Protein AF-A0A8S7CTD7-F1 (afdb_monomer)

Structure (mmCIF, N/CA/C/O backbone):
data_AF-A0A8S7CTD7-F1
#
_entry.id   AF-A0A8S7CTD7-F1
#
loop_
_atom_site.group_PDB
_atom_site.id
_atom_site.type_symbol
_atom_site.label_atom_id
_atom_site.label_alt_id
_atom_site.label_comp_id
_atom_site.label_asym_id
_atom_site.label_entity_id
_atom_site.label_seq_id
_atom_site.pdbx_PDB_ins_code
_atom_site.Cartn_x
_atom_site.Cartn_y
_atom_site.Cartn_z
_atom_site.occupancy
_atom_site.B_iso_or_equiv
_atom_site.auth_seq_id
_atom_site.auth_comp_id
_atom_site.auth_asym_id
_atom_site.auth_atom_id
_atom_site.pdbx_PDB_model_num
ATOM 1 N N . MET A 1 1 ? -0.578 -3.926 31.157 1.00 35.81 1 MET A N 1
ATOM 2 C CA . MET A 1 1 ? 0.373 -3.553 30.082 1.00 35.81 1 MET A CA 1
ATOM 3 C C . MET A 1 1 ? -0.414 -3.051 28.880 1.00 35.81 1 MET A C 1
ATOM 5 O O . MET A 1 1 ? -1.027 -3.858 28.193 1.00 35.81 1 MET A O 1
ATOM 9 N N . ASN A 1 2 ? -0.436 -1.736 28.641 1.00 35.22 2 ASN A N 1
ATOM 10 C CA . ASN A 1 2 ? -0.995 -1.162 27.414 1.00 35.22 2 ASN A CA 1
ATOM 11 C C . ASN A 1 2 ? -0.078 -1.543 26.247 1.00 35.22 2 ASN A C 1
ATOM 13 O O . ASN A 1 2 ? 0.912 -0.865 25.983 1.00 35.22 2 ASN A O 1
ATOM 17 N N . LYS A 1 3 ? -0.374 -2.650 25.557 1.00 44.12 3 LYS A N 1
ATOM 18 C CA . LYS A 1 3 ? 0.158 -2.857 24.209 1.00 44.12 3 LYS A CA 1
ATOM 19 C C . LYS A 1 3 ? -0.467 -1.758 23.354 1.00 44.12 3 LYS A C 1
ATOM 21 O O . LYS A 1 3 ? -1.610 -1.898 22.932 1.00 44.12 3 LYS A O 1
ATOM 26 N N . ASN A 1 4 ? 0.235 -0.642 23.152 1.00 53.44 4 ASN A N 1
ATOM 27 C CA . ASN A 1 4 ? -0.119 0.290 22.087 1.00 53.44 4 ASN A CA 1
ATOM 28 C C . ASN A 1 4 ? -0.221 -0.550 20.808 1.00 53.44 4 ASN A C 1
ATOM 30 O O . ASN A 1 4 ? 0.779 -1.104 20.360 1.00 53.44 4 ASN A O 1
ATOM 34 N N . LEU A 1 5 ? -1.447 -0.738 20.307 1.00 57.84 5 LEU A N 1
ATOM 35 C CA . LEU A 1 5 ? -1.774 -1.541 19.126 1.00 57.84 5 LEU A CA 1
ATOM 36 C C . LEU A 1 5 ? -1.221 -0.819 17.890 1.00 57.84 5 LEU A C 1
ATOM 38 O O . LEU A 1 5 ? -1.945 -0.117 17.182 1.00 57.84 5 LEU A O 1
ATOM 42 N N . LEU A 1 6 ? 0.094 -0.891 17.715 1.00 83.56 6 LEU A N 1
ATOM 43 C CA . LEU A 1 6 ? 0.823 -0.135 16.718 1.00 83.56 6 LEU A CA 1
ATOM 44 C C . LEU A 1 6 ? 0.784 -0.909 15.396 1.00 83.56 6 LEU A C 1
ATOM 46 O O . LEU A 1 6 ? 1.158 -2.081 15.337 1.00 83.56 6 LEU A O 1
ATOM 50 N N . THR A 1 7 ? 0.293 -0.260 14.342 1.00 89.75 7 THR A N 1
ATOM 51 C CA . THR A 1 7 ? 0.297 -0.799 12.978 1.00 89.75 7 THR A CA 1
ATOM 52 C C . THR A 1 7 ? 1.566 -0.339 12.282 1.00 89.75 7 THR A C 1
ATOM 54 O O . THR A 1 7 ? 1.824 0.859 12.189 1.00 89.75 7 THR A O 1
ATOM 57 N N . ARG A 1 8 ? 2.353 -1.279 11.772 1.00 92.06 8 ARG A N 1
ATOM 58 C CA . ARG A 1 8 ? 3.491 -0.981 10.906 1.00 92.06 8 ARG A CA 1
ATOM 59 C C . ARG A 1 8 ? 2.996 -0.780 9.482 1.00 92.06 8 ARG A C 1
ATOM 61 O O . ARG A 1 8 ? 2.250 -1.617 8.978 1.00 92.06 8 ARG A O 1
ATOM 68 N N . VAL A 1 9 ? 3.403 0.308 8.841 1.00 92.88 9 VAL A N 1
ATOM 69 C CA . VAL A 1 9 ? 3.083 0.624 7.447 1.00 92.88 9 VAL A CA 1
ATOM 70 C C . VAL A 1 9 ? 4.388 0.843 6.697 1.00 92.88 9 VAL A C 1
ATOM 72 O O . VAL A 1 9 ? 5.095 1.822 6.922 1.00 92.88 9 VAL A O 1
ATOM 75 N N . ILE A 1 10 ? 4.689 -0.076 5.792 1.00 92.88 10 ILE A N 1
ATOM 76 C CA . ILE A 1 10 ? 5.850 -0.021 4.911 1.00 92.88 10 ILE A CA 1
ATOM 77 C C . ILE A 1 10 ? 5.371 0.522 3.573 1.00 92.88 10 ILE A C 1
ATOM 79 O O . ILE A 1 10 ? 4.484 -0.065 2.956 1.00 92.88 10 ILE A O 1
ATOM 83 N N . ILE A 1 11 ? 5.942 1.633 3.123 1.00 93.00 11 ILE A N 1
ATOM 84 C CA . ILE A 1 11 ? 5.606 2.261 1.848 1.00 93.00 11 ILE A CA 1
ATOM 85 C C . ILE A 1 11 ? 6.760 2.027 0.879 1.00 93.00 11 ILE A C 1
ATOM 87 O O . ILE A 1 11 ? 7.874 2.474 1.133 1.00 93.00 11 ILE A O 1
ATOM 91 N N . ILE A 1 12 ? 6.488 1.361 -0.240 1.00 91.31 12 ILE A N 1
ATOM 92 C CA . ILE A 1 12 ? 7.433 1.167 -1.342 1.00 91.31 12 ILE A CA 1
ATOM 93 C C . ILE A 1 12 ? 6.957 2.007 -2.524 1.00 91.31 12 ILE A C 1
ATOM 95 O O . ILE A 1 12 ? 5.806 1.878 -2.932 1.00 91.31 12 ILE A O 1
ATOM 99 N N . SER A 1 13 ? 7.805 2.870 -3.079 1.00 90.88 13 SER A N 1
ATOM 100 C CA . SER A 1 13 ? 7.422 3.757 -4.187 1.00 90.88 13 SER A CA 1
ATOM 101 C C . SER A 1 13 ? 8.598 4.044 -5.110 1.00 90.88 13 SER A C 1
ATOM 103 O O . SER A 1 13 ? 9.717 4.223 -4.640 1.00 90.88 13 SER A O 1
ATOM 105 N N . ASP A 1 14 ? 8.330 4.154 -6.409 1.00 88.88 14 ASP A N 1
ATOM 106 C CA . ASP A 1 14 ? 9.267 4.690 -7.409 1.00 88.88 14 ASP A CA 1
ATOM 107 C C . ASP A 1 14 ? 9.134 6.212 -7.597 1.00 88.88 14 ASP A C 1
ATOM 109 O O . ASP A 1 14 ? 9.862 6.836 -8.364 1.00 88.88 14 ASP A O 1
ATOM 113 N N . ASP A 1 15 ? 8.212 6.823 -6.855 1.00 89.75 15 ASP A N 1
ATOM 114 C CA . ASP A 1 15 ? 7.910 8.247 -6.845 1.00 89.75 15 ASP A CA 1
ATOM 115 C C . ASP A 1 15 ? 8.245 8.824 -5.462 1.00 89.75 15 ASP A C 1
ATOM 117 O O . ASP A 1 15 ? 7.581 8.514 -4.462 1.00 89.75 15 ASP A O 1
ATOM 121 N N . LEU A 1 16 ? 9.301 9.642 -5.407 1.00 90.00 16 LEU A N 1
ATOM 122 C CA . LEU A 1 16 ? 9.823 10.224 -4.170 1.00 90.00 16 LEU A CA 1
ATOM 123 C C . LEU A 1 16 ? 8.839 11.222 -3.544 1.00 90.00 16 LEU A C 1
ATOM 125 O O . LEU A 1 16 ? 8.675 11.235 -2.324 1.00 90.00 16 LEU A O 1
ATOM 129 N N . TYR A 1 17 ? 8.147 12.020 -4.362 1.00 90.81 17 TYR A N 1
ATOM 130 C CA . TYR A 1 17 ? 7.173 12.999 -3.875 1.00 90.81 17 TYR A CA 1
ATOM 131 C C . TYR A 1 17 ? 5.947 12.309 -3.285 1.00 90.81 17 TYR A C 1
ATOM 133 O O . TYR A 1 17 ? 5.450 12.712 -2.230 1.00 90.81 17 TYR A O 1
ATOM 141 N N . TYR A 1 18 ? 5.482 11.236 -3.930 1.00 90.25 18 TYR A N 1
ATOM 142 C CA . TYR A 1 18 ? 4.415 10.404 -3.386 1.00 90.25 18 TYR A CA 1
ATOM 143 C C . TYR A 1 18 ? 4.813 9.795 -2.038 1.00 90.25 18 TYR A C 1
ATOM 145 O O . TYR A 1 18 ? 4.048 9.882 -1.076 1.00 90.25 18 TYR A O 1
ATOM 153 N N . LEU A 1 19 ? 6.024 9.236 -1.954 1.00 92.12 19 LEU A N 1
ATOM 154 C CA . LEU A 1 19 ? 6.556 8.611 -0.744 1.00 92.12 19 LEU A CA 1
ATOM 155 C C . LEU A 1 19 ? 6.626 9.605 0.424 1.00 92.12 19 LEU A C 1
ATOM 157 O O . LEU A 1 19 ? 6.065 9.349 1.490 1.00 92.12 19 LEU A O 1
ATOM 161 N N . GLN A 1 20 ? 7.252 10.765 0.208 1.00 91.94 20 GLN A N 1
ATOM 162 C CA . GLN A 1 20 ? 7.396 11.814 1.222 1.00 91.94 20 GLN A CA 1
ATOM 163 C C . GLN A 1 20 ? 6.039 12.381 1.654 1.00 91.94 20 GLN A C 1
ATOM 165 O O . GLN A 1 20 ? 5.754 12.479 2.849 1.00 91.94 20 GLN A O 1
ATOM 170 N N . GLY A 1 21 ? 5.173 12.714 0.692 1.00 91.69 21 GLY A N 1
ATOM 171 C CA . GLY A 1 21 ? 3.864 13.294 0.975 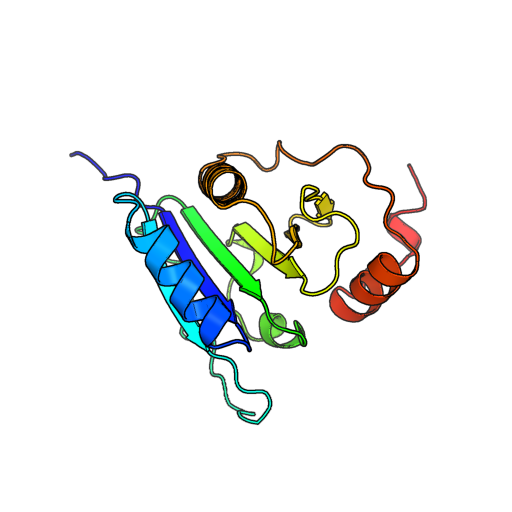1.00 91.69 21 GLY A CA 1
ATOM 172 C C . GLY A 1 21 ? 2.942 12.336 1.727 1.00 91.69 21 GLY A C 1
ATOM 173 O O . GLY A 1 21 ? 2.200 12.759 2.617 1.00 91.69 21 GLY A O 1
ATOM 174 N N . LEU A 1 22 ? 2.985 11.043 1.396 1.00 92.12 22 LEU A N 1
ATOM 175 C CA . LEU A 1 22 ? 2.198 10.034 2.092 1.00 92.12 22 LEU A CA 1
ATOM 176 C C . LEU A 1 22 ? 2.753 9.743 3.489 1.00 92.12 22 LEU A C 1
ATOM 178 O O . LEU A 1 22 ? 1.973 9.660 4.436 1.00 92.12 22 LEU A O 1
ATOM 182 N N . SER A 1 23 ? 4.078 9.650 3.625 1.00 92.12 23 SER A N 1
ATOM 183 C CA . SER A 1 23 ? 4.747 9.451 4.911 1.00 92.12 23 SER A CA 1
ATOM 184 C C . SER A 1 23 ? 4.417 10.561 5.902 1.00 92.12 23 SER A C 1
ATOM 186 O O . SER A 1 23 ? 3.961 10.273 7.005 1.00 92.12 23 SER A O 1
ATOM 188 N N . ALA A 1 24 ? 4.521 11.827 5.483 1.00 90.88 24 ALA A N 1
ATOM 189 C CA . ALA A 1 24 ? 4.161 12.967 6.322 1.00 90.88 24 ALA A CA 1
ATOM 190 C C . ALA A 1 24 ? 2.694 12.892 6.776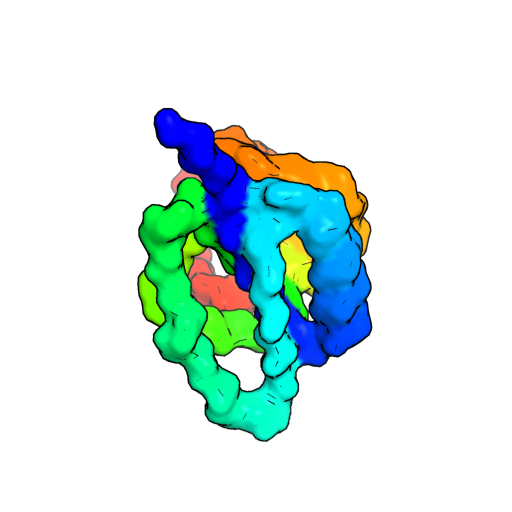 1.00 90.88 24 ALA A C 1
ATOM 192 O O . ALA A 1 24 ? 2.392 12.981 7.964 1.00 90.88 24 ALA A O 1
ATOM 193 N N . LYS A 1 25 ? 1.770 12.636 5.840 1.00 91.19 25 LYS A N 1
ATOM 194 C CA . LYS A 1 25 ? 0.332 12.534 6.137 1.00 91.19 25 LYS A CA 1
ATOM 195 C C . LYS A 1 25 ? -0.004 11.386 7.089 1.00 91.19 25 LYS A C 1
ATOM 197 O O . LYS A 1 25 ? -0.854 11.557 7.958 1.00 91.19 25 LYS A O 1
ATOM 202 N N . LEU A 1 26 ? 0.630 10.224 6.928 1.00 90.38 26 LEU A N 1
ATOM 203 C CA . LEU A 1 26 ? 0.389 9.062 7.784 1.00 90.38 26 LEU A CA 1
ATOM 204 C C . LEU A 1 26 ? 1.122 9.156 9.128 1.00 90.38 26 LEU A C 1
ATOM 206 O O . LEU A 1 26 ? 0.582 8.694 10.130 1.00 90.38 26 LEU A O 1
ATOM 210 N N . GLY A 1 27 ? 2.295 9.787 9.171 1.00 84.81 27 GLY A N 1
ATOM 211 C CA . GLY A 1 27 ? 3.105 9.969 10.378 1.00 84.81 27 GLY A CA 1
ATOM 212 C C . GLY A 1 27 ? 2.428 10.822 11.453 1.00 84.81 27 GLY A C 1
ATOM 213 O O . GLY A 1 27 ? 2.703 10.652 12.637 1.00 84.81 27 GLY A O 1
ATOM 214 N N . HIS A 1 28 ? 1.461 11.666 11.079 1.00 83.25 28 HIS A N 1
ATOM 215 C CA . HIS A 1 28 ? 0.609 12.377 12.039 1.00 83.25 28 HIS A CA 1
ATOM 216 C C . HIS A 1 28 ? -0.361 11.459 12.810 1.00 83.25 28 HIS A C 1
ATOM 218 O O . HIS A 1 28 ? -0.988 11.890 13.780 1.00 83.25 28 HIS A O 1
ATOM 224 N N . HIS A 1 29 ? -0.495 10.186 12.424 1.00 80.31 29 HIS A N 1
ATOM 225 C CA . HIS A 1 29 ? -1.303 9.214 13.152 1.00 80.31 29 HIS A CA 1
ATOM 226 C C . HIS A 1 29 ? -0.461 8.430 14.161 1.00 80.31 29 HIS A C 1
ATOM 228 O O . HIS A 1 29 ? 0.223 7.476 13.810 1.00 80.31 29 HIS A O 1
ATOM 234 N N . TYR A 1 30 ? -0.635 8.743 15.448 1.00 72.19 30 TYR A N 1
ATOM 235 C CA . TYR A 1 30 ? 0.088 8.162 16.595 1.00 72.19 30 TYR A CA 1
ATOM 236 C C . TYR A 1 30 ? 0.038 6.625 16.747 1.00 72.19 30 TYR A C 1
ATOM 238 O O . TYR A 1 30 ? 0.696 6.069 17.622 1.00 72.19 30 TYR A O 1
ATOM 246 N N . ARG A 1 31 ? -0.763 5.919 15.938 1.00 84.94 31 ARG A N 1
ATOM 247 C CA . ARG A 1 31 ? -0.859 4.447 15.942 1.00 84.94 31 ARG A CA 1
ATOM 248 C C . ARG A 1 31 ? -0.107 3.785 14.790 1.00 84.94 31 ARG A C 1
ATOM 250 O O . ARG A 1 31 ? -0.144 2.559 14.698 1.00 84.94 31 ARG A O 1
ATOM 257 N N . PHE A 1 32 ? 0.515 4.562 13.906 1.00 90.31 32 PHE A N 1
ATOM 258 C CA . PHE A 1 32 ? 1.239 4.047 12.753 1.00 90.31 32 PHE A CA 1
ATOM 259 C C . PHE A 1 32 ? 2.746 4.227 12.931 1.00 90.31 32 PHE A C 1
ATOM 261 O O . PHE A 1 32 ? 3.214 5.315 13.250 1.00 90.31 32 PHE A O 1
ATOM 268 N N . PHE A 1 33 ? 3.501 3.158 12.693 1.00 91.06 33 PHE A N 1
ATOM 269 C CA . PHE A 1 33 ? 4.943 3.227 12.470 1.00 91.06 33 PHE A CA 1
ATOM 270 C C . PHE A 1 33 ? 5.190 3.175 10.974 1.00 91.06 33 PHE A C 1
ATOM 272 O O . PHE A 1 33 ? 4.804 2.199 10.332 1.00 91.06 33 PHE A O 1
ATOM 279 N N . ILE A 1 34 ? 5.763 4.242 10.423 1.00 91.94 34 ILE A N 1
ATOM 280 C CA . ILE A 1 34 ? 5.930 4.405 8.981 1.00 91.94 34 ILE A CA 1
ATOM 281 C C . ILE A 1 34 ? 7.382 4.138 8.607 1.00 91.94 34 ILE A C 1
ATOM 283 O O . ILE A 1 34 ? 8.286 4.785 9.129 1.00 91.94 34 ILE A O 1
ATOM 287 N N . GLU A 1 35 ? 7.589 3.254 7.641 1.00 91.06 35 GLU A N 1
ATOM 288 C CA . GLU A 1 35 ? 8.869 3.100 6.956 1.00 91.06 35 GLU A CA 1
ATOM 289 C C . GLU A 1 35 ? 8.687 3.329 5.461 1.00 91.06 35 GLU A C 1
ATOM 291 O O . GLU A 1 35 ? 7.644 3.019 4.886 1.00 91.06 35 GLU A O 1
ATOM 296 N N . CYS A 1 36 ? 9.704 3.902 4.829 1.00 90.88 36 CYS A N 1
ATOM 297 C CA . CYS A 1 36 ? 9.647 4.353 3.447 1.00 90.88 36 CYS A CA 1
ATOM 298 C C . CYS A 1 36 ? 10.828 3.795 2.663 1.00 90.88 36 CYS A C 1
ATOM 300 O O . CYS A 1 36 ? 11.974 3.960 3.071 1.00 90.88 36 CYS A O 1
ATOM 302 N N . PHE A 1 37 ? 10.537 3.193 1.515 1.00 89.44 37 PHE A N 1
ATOM 303 C CA . PHE A 1 37 ? 11.513 2.564 0.637 1.00 89.44 37 PHE A CA 1
ATOM 304 C C . PHE A 1 37 ? 11.333 3.110 -0.772 1.00 89.44 37 PHE A C 1
ATOM 306 O O . PHE A 1 37 ? 10.333 2.855 -1.447 1.00 89.44 37 PHE A O 1
ATOM 313 N N . PHE A 1 38 ? 12.311 3.898 -1.203 1.00 88.56 38 PHE A N 1
ATOM 314 C CA . PHE A 1 38 ? 12.346 4.426 -2.554 1.00 88.56 38 PHE A CA 1
ATOM 315 C C . PHE A 1 38 ? 12.988 3.404 -3.494 1.00 88.56 38 PHE A C 1
ATOM 317 O O . PHE A 1 38 ? 14.111 2.965 -3.260 1.00 88.56 38 PHE A O 1
ATOM 324 N N . CYS A 1 39 ? 12.276 3.033 -4.554 1.00 82.94 39 CYS A N 1
ATOM 325 C CA . CYS A 1 39 ? 12.738 2.085 -5.557 1.00 82.94 39 CYS A CA 1
ATOM 326 C C . CYS A 1 39 ? 13.059 2.810 -6.862 1.00 82.94 39 CYS A C 1
ATOM 328 O O . CYS A 1 39 ? 12.171 3.110 -7.653 1.00 82.94 39 CYS A O 1
ATOM 330 N N . SER A 1 40 ? 14.342 3.070 -7.102 1.00 73.81 40 SER A N 1
ATOM 331 C CA . SER A 1 40 ? 14.798 3.568 -8.402 1.00 73.81 40 SER A CA 1
ATOM 332 C C . SER A 1 40 ? 14.803 2.437 -9.432 1.00 73.81 40 SER A C 1
ATOM 334 O O . SER A 1 40 ? 15.350 1.368 -9.160 1.00 73.81 40 SER A O 1
ATOM 336 N N . GLN A 1 41 ? 14.259 2.688 -10.627 1.00 62.19 41 GLN A N 1
ATOM 337 C CA . GLN A 1 41 ? 14.293 1.750 -11.763 1.00 62.19 41 GLN A CA 1
ATOM 338 C C . GLN A 1 41 ? 15.729 1.383 -12.188 1.00 62.19 41 GLN A C 1
ATOM 340 O O . GLN A 1 41 ? 15.950 0.318 -12.755 1.00 62.19 41 GLN A O 1
ATOM 345 N N . ASN A 1 42 ? 16.718 2.218 -11.846 1.00 57.75 42 ASN A N 1
ATOM 346 C CA . ASN A 1 42 ? 18.133 1.982 -12.151 1.00 57.75 42 ASN A CA 1
ATOM 347 C C . ASN A 1 42 ? 18.875 1.196 -11.055 1.00 57.75 42 ASN A C 1
ATOM 349 O O . ASN A 1 42 ? 20.039 0.841 -11.228 1.00 57.75 42 ASN A O 1
ATOM 353 N N . ALA A 1 43 ? 18.233 0.923 -9.916 1.00 54.03 43 ALA A N 1
ATOM 354 C CA . ALA A 1 43 ? 18.837 0.178 -8.821 1.00 54.03 43 ALA A CA 1
ATOM 355 C C . ALA A 1 43 ? 18.491 -1.313 -8.952 1.00 54.03 43 ALA A C 1
ATOM 357 O O . ALA A 1 43 ? 17.577 -1.818 -8.300 1.00 54.03 43 ALA A O 1
ATOM 358 N N . CYS A 1 44 ? 19.264 -2.040 -9.769 1.00 47.09 44 CYS A N 1
ATOM 359 C CA . CYS A 1 44 ? 19.196 -3.508 -9.880 1.00 47.09 44 CYS A CA 1
ATOM 360 C C . CYS A 1 44 ? 19.243 -4.236 -8.514 1.00 47.09 44 CYS A C 1
ATOM 362 O O . CYS A 1 44 ? 18.765 -5.366 -8.400 1.00 47.09 44 CYS A O 1
ATOM 364 N N . ASN A 1 45 ? 19.743 -3.569 -7.466 1.00 56.00 45 ASN A N 1
ATOM 365 C CA . ASN A 1 45 ? 20.011 -4.124 -6.141 1.00 56.00 45 ASN A CA 1
ATOM 366 C C . ASN A 1 45 ? 19.185 -3.475 -5.017 1.00 56.00 45 ASN A C 1
ATOM 368 O O . ASN A 1 45 ? 19.714 -3.244 -3.932 1.00 56.00 45 ASN A O 1
ATOM 372 N N . ASN A 1 46 ? 17.900 -3.175 -5.230 1.00 65.06 46 ASN A N 1
ATOM 373 C CA . ASN A 1 46 ? 17.021 -2.924 -4.081 1.00 65.06 46 ASN A CA 1
ATOM 374 C C . ASN A 1 46 ? 16.867 -4.235 -3.298 1.00 65.06 46 ASN A C 1
ATOM 376 O O . ASN A 1 46 ? 16.029 -5.078 -3.627 1.00 65.06 46 ASN A O 1
ATOM 380 N N . ASP A 1 47 ? 17.735 -4.428 -2.306 1.00 66.62 47 ASP A N 1
ATOM 381 C CA . ASP A 1 47 ? 17.669 -5.549 -1.384 1.00 66.62 47 ASP A CA 1
ATOM 382 C C . ASP A 1 47 ? 16.508 -5.333 -0.408 1.00 66.62 47 ASP A C 1
ATOM 384 O O . ASP A 1 47 ? 16.612 -4.636 0.603 1.00 66.62 47 ASP A O 1
ATOM 388 N N . LEU A 1 48 ? 15.367 -5.931 -0.746 1.00 73.00 48 LEU A N 1
ATOM 389 C CA . LEU A 1 48 ? 14.175 -5.932 0.094 1.00 73.00 48 LEU A CA 1
ATOM 390 C C . LEU A 1 48 ? 14.200 -7.054 1.146 1.00 73.00 48 LEU A C 1
ATOM 392 O O . LEU A 1 48 ? 13.230 -7.208 1.883 1.00 73.00 48 LEU A O 1
ATOM 396 N N . SER A 1 49 ? 15.287 -7.827 1.268 1.00 67.25 49 SER A N 1
ATOM 397 C CA . SER A 1 49 ? 15.383 -8.934 2.235 1.00 67.25 49 SER A CA 1
ATOM 398 C C . SER A 1 49 ? 15.319 -8.477 3.700 1.00 67.25 49 SER A C 1
ATOM 400 O O . SER A 1 49 ? 14.999 -9.264 4.602 1.00 67.25 49 SER A O 1
ATOM 402 N N . THR A 1 50 ? 15.584 -7.191 3.937 1.00 70.12 50 THR A N 1
ATOM 403 C CA . THR A 1 50 ? 15.478 -6.522 5.238 1.00 70.12 50 THR A CA 1
ATOM 404 C C . THR A 1 50 ? 14.028 -6.208 5.630 1.00 70.12 50 THR A C 1
ATOM 406 O O . THR A 1 50 ? 13.731 -6.043 6.814 1.00 70.12 50 THR A O 1
ATOM 409 N N . LEU A 1 51 ? 13.091 -6.209 4.674 1.00 76.94 51 LEU A N 1
ATOM 410 C CA . LEU A 1 51 ? 11.662 -5.961 4.888 1.00 76.94 51 LEU A CA 1
ATOM 411 C C . LEU A 1 51 ? 10.934 -7.219 5.365 1.00 76.94 51 LEU A C 1
ATOM 413 O O . LEU A 1 51 ? 10.064 -7.765 4.690 1.00 76.94 51 LEU A O 1
ATOM 417 N N . ARG A 1 52 ? 11.297 -7.695 6.556 1.00 78.56 52 ARG A N 1
ATOM 418 C CA . ARG A 1 52 ? 10.679 -8.877 7.169 1.00 78.56 52 ARG A CA 1
ATOM 419 C C . ARG A 1 52 ? 9.432 -8.516 7.957 1.00 78.56 52 ARG A C 1
ATOM 421 O O . ARG A 1 52 ? 9.309 -7.395 8.449 1.00 78.56 52 ARG A O 1
ATOM 428 N N . PHE A 1 53 ? 8.522 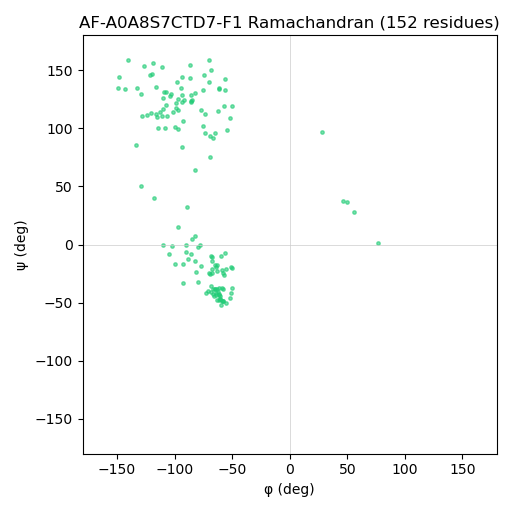-9.473 8.109 1.00 81.19 53 PHE A N 1
ATOM 429 C CA . PHE A 1 53 ? 7.381 -9.337 9.010 1.00 81.19 53 PHE A CA 1
ATOM 430 C C . PHE A 1 53 ? 7.862 -9.148 10.456 1.00 81.19 53 PHE A C 1
ATOM 432 O O . PHE A 1 53 ? 8.729 -9.888 10.920 1.00 81.19 53 PHE A O 1
ATOM 439 N N . ASP A 1 54 ? 7.274 -8.200 11.189 1.00 83.81 54 ASP A N 1
ATOM 440 C CA . ASP A 1 54 ? 7.632 -7.948 12.585 1.00 83.81 54 ASP A CA 1
ATOM 441 C C . ASP A 1 54 ? 6.446 -8.245 13.519 1.00 83.81 54 ASP A C 1
ATOM 443 O O . ASP A 1 54 ? 5.428 -7.548 13.518 1.00 83.81 54 ASP A O 1
ATOM 447 N N . ASN A 1 55 ? 6.599 -9.299 14.331 1.00 84.00 55 ASN A N 1
ATOM 448 C CA . ASN A 1 55 ? 5.594 -9.778 15.289 1.00 84.00 55 ASN A CA 1
ATOM 449 C C . ASN A 1 55 ? 5.350 -8.802 16.460 1.00 84.00 55 ASN A C 1
ATOM 451 O O . ASN A 1 55 ? 4.413 -9.008 17.232 1.00 84.00 55 ASN A O 1
ATOM 455 N N . ARG A 1 56 ? 6.178 -7.760 16.635 1.00 85.44 56 ARG A N 1
ATOM 456 C CA . ARG A 1 56 ? 5.962 -6.723 17.659 1.00 85.44 56 ARG A CA 1
ATOM 457 C C . ARG A 1 56 ? 4.752 -5.846 17.341 1.00 85.44 56 ARG A C 1
ATOM 459 O O . ARG A 1 56 ? 4.150 -5.287 18.2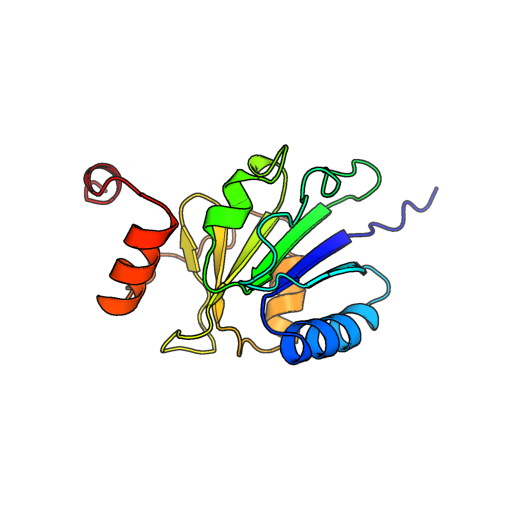57 1.00 85.44 56 ARG A O 1
ATOM 466 N N . PHE A 1 57 ? 4.395 -5.736 16.063 1.00 87.06 57 PHE A N 1
ATOM 467 C CA . PHE A 1 57 ? 3.246 -4.967 15.602 1.00 87.06 57 PHE A CA 1
ATOM 468 C C . PHE A 1 57 ? 2.019 -5.861 15.478 1.00 87.06 57 PHE A C 1
ATOM 470 O O . PHE A 1 57 ? 2.101 -7.016 15.066 1.00 87.06 57 PHE A O 1
ATOM 477 N N . THR A 1 58 ? 0.851 -5.305 15.787 1.00 85.44 58 THR A N 1
ATOM 478 C CA . THR A 1 58 ? -0.422 -6.032 15.663 1.00 85.44 58 THR A CA 1
ATOM 479 C C . THR A 1 58 ? -0.809 -6.263 14.212 1.00 85.44 58 THR A C 1
ATOM 481 O O . THR A 1 58 ? -1.556 -7.186 13.903 1.00 85.44 58 THR A O 1
ATOM 484 N N . LYS A 1 59 ? -0.308 -5.405 13.323 1.00 87.25 59 LYS A N 1
ATOM 485 C CA . LYS A 1 59 ? -0.573 -5.443 11.896 1.00 87.25 59 LYS A CA 1
ATOM 486 C C . LYS A 1 59 ? 0.633 -4.909 11.138 1.00 87.25 59 LYS A C 1
ATOM 488 O O . LYS A 1 59 ? 1.172 -3.861 11.493 1.00 87.25 59 LYS A O 1
ATOM 493 N N . ASN A 1 60 ? 1.016 -5.622 10.086 1.00 89.75 60 ASN A N 1
ATOM 494 C CA . ASN A 1 60 ? 2.048 -5.213 9.142 1.00 89.75 60 ASN A CA 1
ATOM 495 C C . ASN A 1 60 ? 1.363 -4.951 7.794 1.00 89.75 60 ASN A C 1
ATOM 497 O O . ASN A 1 60 ? 0.796 -5.864 7.193 1.00 89.75 60 ASN A O 1
ATOM 501 N N . VAL A 1 61 ? 1.367 -3.698 7.350 1.00 90.94 61 VAL A N 1
ATOM 502 C 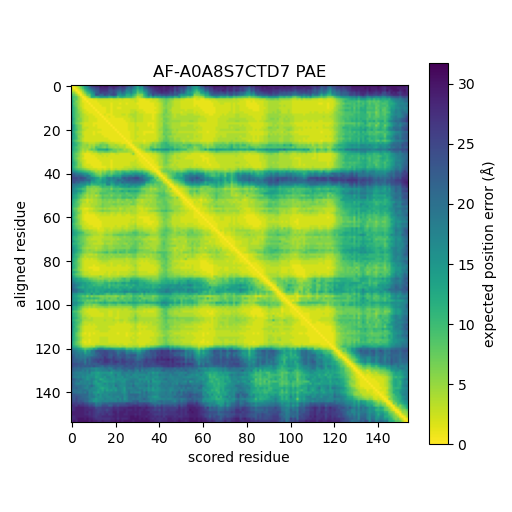CA . VAL A 1 61 ? 0.780 -3.257 6.082 1.00 90.94 61 VAL A CA 1
ATOM 503 C C . VAL A 1 61 ? 1.898 -2.936 5.108 1.00 90.94 61 VAL A C 1
ATOM 505 O O . VAL A 1 61 ? 2.820 -2.196 5.446 1.00 90.94 61 VAL A O 1
ATOM 508 N N . LEU A 1 62 ? 1.787 -3.462 3.895 1.00 91.38 62 LEU A N 1
ATOM 509 C CA . LEU A 1 62 ? 2.684 -3.171 2.789 1.00 91.38 62 LEU A CA 1
ATOM 510 C C . LEU A 1 62 ? 1.930 -2.356 1.736 1.00 91.38 62 LEU A C 1
ATOM 512 O O . LEU A 1 62 ? 1.037 -2.878 1.072 1.00 91.38 62 LEU A O 1
ATOM 516 N N . LEU A 1 63 ? 2.282 -1.082 1.585 1.00 92.31 63 LEU A N 1
ATOM 517 C CA . LEU A 1 63 ? 1.728 -0.187 0.576 1.00 92.31 63 LEU A CA 1
ATOM 518 C C . LEU A 1 63 ? 2.711 -0.058 -0.588 1.00 92.31 63 LEU A C 1
ATOM 520 O O . LEU A 1 63 ? 3.796 0.495 -0.438 1.00 92.31 63 LEU A O 1
ATOM 524 N N . VAL A 1 64 ? 2.318 -0.558 -1.753 1.00 90.62 64 VAL A N 1
ATOM 525 C CA . VAL A 1 64 ? 3.167 -0.692 -2.938 1.00 90.62 64 VAL A CA 1
ATOM 526 C C . VAL A 1 64 ? 2.711 0.293 -4.006 1.00 90.62 64 VAL A C 1
ATOM 528 O O . VAL A 1 64 ? 1.599 0.188 -4.505 1.00 90.62 64 VAL A O 1
ATOM 531 N N . ALA A 1 65 ? 3.559 1.244 -4.377 1.00 90.06 65 ALA A N 1
ATOM 532 C CA . ALA A 1 65 ? 3.289 2.294 -5.355 1.00 90.06 65 ALA A CA 1
ATOM 533 C C . ALA A 1 65 ? 4.403 2.368 -6.410 1.00 90.06 65 ALA A C 1
ATOM 535 O O . ALA A 1 65 ? 4.945 3.438 -6.677 1.00 90.06 65 ALA A O 1
ATOM 536 N N . VAL A 1 66 ? 4.742 1.226 -7.000 1.00 84.44 66 VAL A N 1
ATOM 537 C CA . VAL A 1 66 ? 5.733 1.101 -8.078 1.00 84.44 66 VAL A CA 1
ATOM 538 C C . VAL A 1 66 ? 5.045 0.727 -9.385 1.00 84.44 66 VAL A C 1
ATOM 540 O O . VAL A 1 66 ? 3.989 0.092 -9.362 1.00 84.44 66 VAL A O 1
ATOM 543 N N . ASP A 1 67 ? 5.641 1.109 -10.510 1.00 76.62 67 ASP A N 1
ATOM 544 C CA . ASP A 1 67 ? 5.193 0.652 -11.824 1.00 76.62 67 ASP A CA 1
ATOM 545 C C . ASP A 1 67 ? 5.525 -0.837 -12.034 1.00 76.62 67 ASP A C 1
ATOM 547 O O . ASP A 1 67 ? 4.679 -1.577 -12.520 1.00 76.62 67 ASP A O 1
ATOM 551 N N . ASP A 1 68 ? 6.703 -1.302 -11.604 1.00 74.69 68 ASP A N 1
ATOM 552 C CA . ASP A 1 68 ? 7.103 -2.713 -11.691 1.00 74.69 68 ASP A CA 1
ATOM 553 C C . ASP A 1 68 ? 6.912 -3.452 -10.356 1.00 74.69 68 ASP A C 1
ATOM 555 O O . ASP A 1 68 ? 7.739 -3.367 -9.443 1.00 74.69 68 ASP A O 1
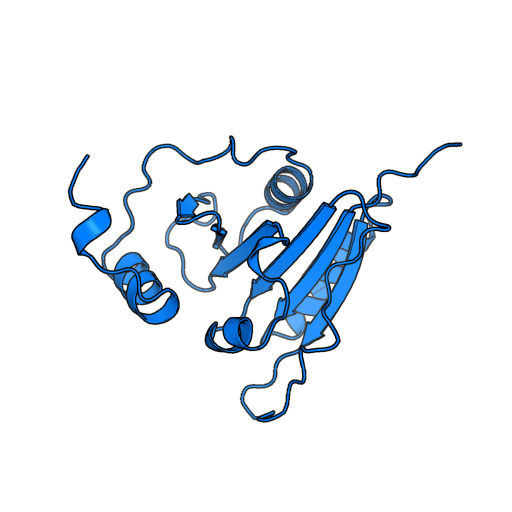ATOM 559 N N . VAL A 1 69 ? 5.827 -4.224 -10.241 1.00 72.31 69 VAL A N 1
ATOM 560 C CA . VAL A 1 69 ? 5.552 -5.021 -9.033 1.00 72.31 69 VAL A CA 1
ATOM 561 C C . VAL A 1 69 ? 6.343 -6.328 -8.965 1.00 72.31 69 VAL A C 1
ATOM 563 O O . VAL A 1 69 ? 6.244 -7.029 -7.958 1.00 72.31 69 VAL A O 1
ATOM 566 N N . SER A 1 70 ? 7.161 -6.667 -9.971 1.00 72.69 70 SER A N 1
ATOM 567 C CA . SER A 1 70 ? 8.046 -7.842 -9.905 1.00 72.69 70 SER A CA 1
ATOM 568 C C . SER A 1 70 ? 8.999 -7.771 -8.708 1.00 72.69 70 SER A C 1
ATOM 570 O O . SER A 1 70 ? 9.398 -8.798 -8.155 1.00 72.69 70 SER A O 1
ATOM 572 N N . ILE A 1 71 ? 9.277 -6.555 -8.227 1.00 74.94 71 ILE A N 1
ATOM 573 C CA . ILE A 1 71 ? 10.047 -6.299 -7.014 1.00 74.94 71 ILE A CA 1
ATOM 574 C C . ILE A 1 71 ? 9.451 -6.981 -5.771 1.00 74.94 71 ILE A C 1
ATOM 576 O O . ILE A 1 71 ? 10.190 -7.330 -4.852 1.00 74.94 71 ILE A O 1
ATOM 580 N N . LEU A 1 72 ? 8.140 -7.249 -5.755 1.00 75.94 72 LEU A N 1
ATOM 581 C CA . LEU A 1 72 ? 7.474 -7.947 -4.657 1.00 75.94 72 LEU A CA 1
ATOM 582 C C . LEU A 1 72 ? 7.893 -9.413 -4.545 1.00 75.94 72 LEU A C 1
ATOM 584 O O . LEU A 1 72 ? 7.857 -9.961 -3.449 1.00 75.94 72 LEU A O 1
ATOM 588 N N . ALA A 1 73 ? 8.360 -10.041 -5.629 1.00 75.06 73 ALA A N 1
ATOM 589 C CA . ALA A 1 73 ? 8.890 -11.404 -5.577 1.00 75.06 73 ALA A CA 1
ATOM 590 C C . ALA A 1 73 ? 10.173 -11.510 -4.729 1.00 75.06 73 ALA A C 1
ATOM 592 O O . ALA A 1 73 ? 10.548 -12.604 -4.316 1.00 75.06 73 ALA A O 1
ATOM 593 N N . LYS A 1 74 ? 10.839 -10.379 -4.455 1.00 76.19 74 LYS A N 1
ATOM 594 C CA . LYS A 1 74 ? 12.044 -10.306 -3.616 1.00 76.19 74 LYS A CA 1
ATOM 595 C C . LYS A 1 74 ? 11.727 -10.191 -2.118 1.00 76.19 74 LYS A C 1
ATOM 597 O O . LYS A 1 74 ? 12.648 -10.245 -1.306 1.00 76.19 74 LYS A O 1
ATOM 602 N N . LEU A 1 75 ? 10.458 -10.002 -1.741 1.00 77.88 75 LEU A N 1
ATOM 603 C CA . LEU A 1 75 ? 10.046 -9.826 -0.348 1.00 77.88 75 LEU A CA 1
ATOM 604 C C . LEU A 1 75 ? 9.808 -11.174 0.348 1.00 77.88 75 LEU A C 1
ATOM 606 O O . LEU A 1 75 ? 8.945 -11.940 -0.092 1.00 77.88 75 LEU A O 1
ATOM 610 N N . PRO A 1 76 ? 10.501 -11.461 1.465 1.00 75.56 76 PRO A N 1
ATOM 611 C CA . PRO A 1 76 ? 10.198 -12.632 2.277 1.00 75.56 76 PRO A CA 1
ATOM 612 C C . PRO A 1 76 ? 8.837 -12.475 2.972 1.00 75.56 76 PRO A C 1
ATOM 614 O O . PRO A 1 76 ? 8.422 -11.369 3.314 1.00 75.56 76 PRO A O 1
ATOM 617 N N . ASP A 1 77 ? 8.150 -13.594 3.220 1.00 77.44 77 ASP A N 1
ATOM 618 C CA . ASP A 1 77 ? 6.902 -13.643 3.997 1.00 77.44 77 ASP A CA 1
ATOM 619 C C . ASP A 1 77 ? 5.774 -12.724 3.490 1.00 77.44 77 ASP A C 1
ATOM 621 O O . ASP A 1 77 ? 4.907 -12.306 4.261 1.00 77.44 77 ASP A O 1
ATOM 625 N N . LEU A 1 78 ? 5.748 -12.434 2.186 1.00 77.88 78 LEU A N 1
ATOM 626 C CA . LEU A 1 78 ? 4.801 -11.506 1.559 1.00 77.88 78 LEU A CA 1
ATOM 627 C C . LEU A 1 78 ? 3.333 -11.785 1.934 1.00 77.88 78 LEU A C 1
ATOM 629 O O . LEU A 1 78 ? 2.565 -10.857 2.176 1.00 77.88 78 LEU A O 1
ATOM 633 N N . ALA A 1 79 ? 2.964 -13.064 2.058 1.00 77.44 79 ALA A N 1
ATOM 634 C CA . ALA A 1 79 ? 1.619 -13.514 2.422 1.00 77.44 79 ALA A CA 1
ATOM 635 C C . ALA A 1 79 ? 1.165 -13.091 3.834 1.00 77.44 79 ALA A C 1
ATOM 637 O O . ALA A 1 79 ? -0.025 -13.140 4.136 1.00 77.44 79 ALA A O 1
ATOM 638 N N . ARG A 1 80 ? 2.093 -12.696 4.713 1.00 81.62 80 ARG A N 1
ATOM 639 C CA . ARG A 1 80 ? 1.790 -12.262 6.086 1.00 81.62 80 ARG A CA 1
ATOM 640 C C . ARG A 1 80 ? 1.482 -10.768 6.179 1.00 81.62 80 ARG A C 1
ATOM 642 O O . ARG A 1 80 ? 0.998 -10.314 7.215 1.00 81.62 80 ARG A O 1
ATOM 649 N N . PHE A 1 81 ? 1.763 -9.998 5.131 1.00 85.62 81 PHE A N 1
ATOM 650 C CA . PHE A 1 81 ? 1.448 -8.574 5.076 1.00 85.62 81 PHE A CA 1
ATOM 651 C C . PHE A 1 81 ? 0.025 -8.350 4.564 1.00 85.62 81 PHE A C 1
ATOM 653 O O . PHE A 1 81 ? -0.417 -9.009 3.624 1.00 85.62 81 PHE A O 1
ATOM 660 N N . LEU A 1 82 ? -0.670 -7.343 5.105 1.00 86.12 82 LEU A N 1
ATOM 661 C CA . LEU A 1 82 ? -1.800 -6.765 4.379 1.00 86.12 82 LEU A CA 1
ATOM 662 C C . LEU A 1 82 ? -1.241 -5.926 3.232 1.00 86.12 82 LEU A C 1
ATOM 664 O O . LEU A 1 82 ? -0.643 -4.876 3.473 1.00 86.12 82 LEU A O 1
ATOM 668 N N . MET A 1 83 ? -1.459 -6.369 2.000 1.00 85.62 83 MET A N 1
ATOM 669 C CA . MET A 1 83 ? -0.941 -5.683 0.825 1.00 85.62 83 MET A CA 1
ATOM 670 C C . MET A 1 83 ? -1.953 -4.698 0.245 1.00 85.62 83 MET A C 1
ATOM 672 O O . MET A 1 83 ? -3.099 -5.049 -0.040 1.00 85.62 83 MET A O 1
ATOM 676 N N . ILE A 1 84 ? -1.493 -3.467 0.032 1.00 88.25 84 ILE A N 1
ATOM 677 C CA . ILE A 1 84 ? -2.227 -2.396 -0.632 1.00 88.25 84 ILE A CA 1
ATOM 678 C C . ILE A 1 84 ? -1.426 -1.952 -1.856 1.00 88.25 84 ILE A C 1
ATOM 680 O O . ILE A 1 84 ? -0.357 -1.365 -1.721 1.00 88.25 84 ILE A O 1
ATOM 684 N N . VAL A 1 85 ? -1.943 -2.193 -3.055 1.00 86.44 85 VAL A N 1
ATOM 685 C CA . VAL A 1 85 ? -1.307 -1.815 -4.320 1.00 86.44 85 VAL A CA 1
ATOM 686 C C . VAL A 1 85 ? -1.904 -0.498 -4.818 1.00 86.44 85 VAL A C 1
ATOM 688 O O . VAL A 1 85 ? -3.091 -0.401 -5.118 1.00 86.44 85 VAL A O 1
ATOM 691 N N . SER A 1 86 ? -1.071 0.535 -4.891 1.00 87.94 86 SER A N 1
ATOM 692 C CA . SER A 1 86 ? -1.403 1.907 -5.266 1.00 87.94 86 SER A CA 1
ATOM 693 C C . SER A 1 86 ? -1.109 2.171 -6.740 1.00 87.94 86 SER A C 1
ATOM 695 O O . SER A 1 86 ? 0.021 2.451 -7.154 1.00 87.94 86 SER A O 1
ATOM 697 N N . LEU A 1 87 ? -2.163 2.110 -7.548 1.00 83.69 87 LEU A N 1
ATOM 698 C CA . LEU A 1 87 ? -2.095 2.224 -8.997 1.00 83.69 87 LEU A CA 1
ATOM 699 C C . LEU A 1 87 ? -2.123 3.693 -9.440 1.00 83.69 87 LEU A C 1
ATOM 701 O O . LEU A 1 87 ? -3.021 4.460 -9.074 1.00 83.69 87 LEU A O 1
ATOM 705 N N . ARG A 1 88 ? -1.158 4.089 -10.283 1.00 77.88 88 ARG A N 1
ATOM 706 C CA . ARG A 1 88 ? -1.080 5.448 -10.855 1.00 77.88 88 ARG A CA 1
ATOM 707 C C . ARG A 1 88 ? -2.266 5.748 -11.778 1.00 77.88 88 ARG A C 1
ATOM 709 O O . ARG A 1 88 ? -2.791 6.859 -11.766 1.00 77.88 88 ARG A O 1
ATOM 716 N N . LYS A 1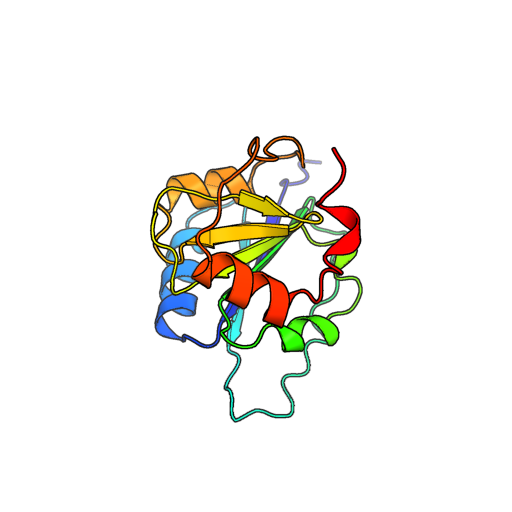 89 ? -2.711 4.757 -12.554 1.00 73.56 89 LYS A N 1
ATOM 717 C CA . LYS A 1 89 ? -3.825 4.875 -13.503 1.00 73.56 89 LYS A CA 1
ATOM 718 C C . LYS A 1 89 ? -4.995 3.995 -13.058 1.00 73.56 89 LYS A C 1
ATOM 720 O O . LYS A 1 89 ? -4.995 2.797 -13.295 1.00 73.56 89 LYS A O 1
ATOM 725 N N . MET A 1 90 ? -5.994 4.619 -12.438 1.00 68.69 90 MET A N 1
ATOM 726 C CA . MET A 1 90 ? -7.327 4.047 -12.218 1.00 68.69 90 MET A CA 1
ATOM 727 C C . MET A 1 90 ? -8.361 5.085 -12.623 1.00 68.69 90 MET 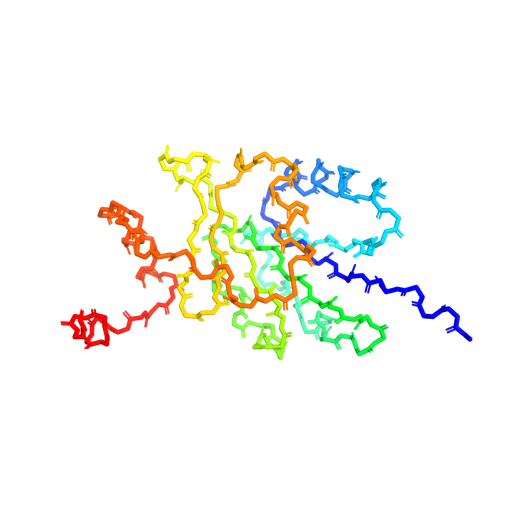A C 1
ATOM 729 O O . MET A 1 90 ? -8.228 6.256 -12.250 1.00 68.69 90 MET A O 1
ATOM 733 N N . LYS A 1 91 ? -9.392 4.677 -13.370 1.00 62.38 91 LYS A N 1
ATOM 734 C CA . LYS A 1 91 ? -10.417 5.623 -13.843 1.00 62.38 91 LYS A CA 1
ATOM 735 C C . LYS A 1 91 ? -11.187 6.256 -12.687 1.00 62.38 91 LYS A C 1
ATOM 737 O O . LYS A 1 91 ? -11.482 7.449 -12.724 1.00 62.38 91 LYS A O 1
ATOM 742 N N . ASN A 1 92 ? -11.485 5.479 -11.646 1.00 65.94 92 ASN A N 1
ATOM 743 C CA . ASN A 1 92 ? -12.210 5.968 -10.483 1.00 65.94 92 ASN A CA 1
ATOM 744 C C . ASN A 1 92 ? -11.290 6.126 -9.266 1.00 65.94 92 ASN A C 1
ATOM 746 O O . ASN A 1 92 ? -10.868 5.156 -8.644 1.00 65.94 92 ASN A O 1
ATOM 750 N N . ARG A 1 93 ? -11.041 7.381 -8.878 1.00 65.81 93 ARG A N 1
ATOM 751 C CA . ARG A 1 93 ? -10.177 7.753 -7.742 1.00 65.81 93 ARG A CA 1
ATOM 752 C C . ARG A 1 93 ? -10.739 7.349 -6.372 1.00 65.81 93 ARG A C 1
ATOM 754 O O . ARG A 1 93 ? -10.031 7.408 -5.372 1.00 65.81 93 ARG A O 1
ATOM 761 N N . ASN A 1 94 ? -12.020 6.988 -6.311 1.00 60.66 94 ASN A N 1
ATOM 762 C CA . ASN A 1 94 ? -12.730 6.659 -5.077 1.00 60.66 94 ASN A CA 1
ATOM 763 C C . ASN A 1 94 ? -12.971 5.161 -4.878 1.00 60.66 94 ASN A C 1
ATOM 765 O O . ASN A 1 94 ? -13.455 4.806 -3.797 1.00 60.66 94 ASN A O 1
ATOM 769 N N . ILE A 1 95 ? -12.669 4.337 -5.885 1.00 63.94 95 ILE A N 1
ATOM 770 C CA . ILE A 1 95 ? -12.853 2.887 -5.849 1.00 63.94 95 ILE A CA 1
ATOM 771 C C . ILE A 1 95 ? -11.546 2.234 -5.409 1.00 63.94 95 ILE A C 1
ATOM 773 O O . ILE A 1 95 ? -10.464 2.582 -5.883 1.00 63.94 95 ILE A O 1
ATOM 777 N N . PHE A 1 96 ? -11.683 1.284 -4.495 1.00 70.81 96 PHE A N 1
ATOM 778 C CA . PHE A 1 96 ? -10.705 0.238 -4.262 1.00 70.81 96 PHE A CA 1
ATOM 779 C C . PHE A 1 96 ? -11.384 -1.102 -4.533 1.00 70.81 96 PHE A C 1
ATOM 781 O O . PHE A 1 96 ? -12.611 -1.193 -4.482 1.00 70.81 96 PHE A O 1
ATOM 788 N N . PHE A 1 97 ? -10.605 -2.120 -4.857 1.00 68.88 97 PHE A N 1
ATOM 789 C CA . PHE A 1 97 ? -11.101 -3.479 -5.047 1.00 68.88 97 PHE A CA 1
ATOM 790 C C . PHE A 1 97 ? -10.110 -4.461 -4.449 1.00 68.88 97 PHE A C 1
ATOM 792 O O . PHE A 1 97 ? -8.943 -4.118 -4.278 1.00 68.88 97 PHE A O 1
ATOM 799 N N . SER A 1 98 ? -10.563 -5.669 -4.141 1.00 67.44 98 SER A N 1
ATOM 800 C CA . SER A 1 98 ? -9.685 -6.721 -3.638 1.00 67.44 98 SER A CA 1
ATOM 801 C C . SER A 1 98 ? -9.651 -7.869 -4.630 1.00 67.44 98 SER A C 1
ATOM 803 O O . SER A 1 98 ? -10.695 -8.268 -5.142 1.00 67.44 98 SER A O 1
ATOM 805 N N . LEU A 1 99 ? -8.465 -8.400 -4.906 1.00 65.44 99 LEU A N 1
ATOM 806 C CA . LEU A 1 99 ? -8.303 -9.591 -5.731 1.00 65.44 99 LEU A CA 1
ATOM 807 C C . LEU A 1 99 ? -7.155 -10.426 -5.173 1.00 65.44 99 LEU A C 1
ATOM 809 O O . LEU A 1 99 ? -6.122 -9.871 -4.813 1.00 65.44 99 LEU A O 1
ATOM 813 N N . SER A 1 100 ? -7.360 -11.739 -5.049 1.00 63.81 100 SER A N 1
ATOM 814 C CA . SER A 1 100 ? -6.367 -12.686 -4.517 1.00 63.81 100 SER A CA 1
ATOM 815 C C . SER A 1 100 ? -5.728 -12.272 -3.180 1.00 63.81 100 SER A C 1
ATOM 817 O O . SER A 1 100 ? -4.554 -12.546 -2.961 1.00 63.81 100 SER A O 1
ATOM 819 N N . GLU A 1 101 ? -6.502 -11.649 -2.278 1.00 68.44 101 GLU A N 1
ATOM 820 C CA . GLU A 1 101 ? -6.076 -11.126 -0.958 1.00 68.44 101 GLU A CA 1
ATOM 821 C C . GLU A 1 101 ? -5.289 -9.800 -0.979 1.00 68.44 101 GLU A C 1
ATOM 823 O O . GLU A 1 101 ? -4.914 -9.293 0.080 1.00 68.44 101 GLU A O 1
ATOM 828 N N . GLN A 1 102 ? -5.060 -9.196 -2.150 1.00 75.50 102 GLN A N 1
ATOM 829 C CA . GLN A 1 102 ? -4.478 -7.855 -2.265 1.00 75.50 102 GLN A CA 1
ATOM 830 C C . GLN A 1 102 ? -5.567 -6.800 -2.457 1.00 75.50 102 GLN A C 1
ATOM 832 O O . GLN A 1 102 ? -6.503 -7.001 -3.231 1.00 75.50 102 GLN A O 1
ATOM 837 N N . THR A 1 103 ? -5.409 -5.646 -1.808 1.00 81.44 103 THR A N 1
ATOM 838 C CA . THR A 1 103 ? -6.291 -4.488 -1.995 1.00 81.44 103 THR A CA 1
ATOM 839 C C . THR A 1 103 ? -5.663 -3.513 -2.980 1.00 81.44 103 THR A C 1
ATOM 841 O O . THR A 1 103 ? -4.556 -3.032 -2.773 1.00 81.44 103 THR A O 1
ATOM 844 N N . PHE A 1 104 ? -6.383 -3.154 -4.030 1.00 80.12 104 PHE A N 1
ATOM 845 C CA . PHE A 1 104 ? -5.956 -2.211 -5.053 1.00 80.12 104 PHE A CA 1
ATOM 846 C C . PHE A 1 104 ? -6.631 -0.867 -4.838 1.00 80.12 104 PHE A C 1
ATOM 848 O O . PHE A 1 104 ? -7.851 -0.794 -4.703 1.00 80.12 104 PHE A O 1
ATOM 855 N N . ILE A 1 105 ? -5.844 0.205 -4.823 1.00 84.50 105 ILE A N 1
ATOM 856 C CA . ILE A 1 105 ? -6.314 1.577 -4.636 1.00 84.50 105 ILE A CA 1
ATOM 857 C C . ILE A 1 105 ? -5.816 2.468 -5.766 1.00 84.50 105 ILE A C 1
ATOM 859 O O . ILE A 1 105 ? -4.739 2.264 -6.328 1.00 84.50 105 ILE A O 1
ATOM 863 N N . SER A 1 106 ? -6.559 3.536 -6.038 1.00 84.44 106 SER A N 1
ATOM 864 C CA . SER A 1 106 ? -6.019 4.640 -6.822 1.00 84.44 106 SER A CA 1
ATOM 865 C C . SER A 1 106 ? -4.965 5.386 -6.006 1.00 84.44 106 SER A C 1
ATOM 867 O O . SER A 1 106 ? -5.190 5.697 -4.834 1.00 84.44 106 SER A O 1
ATOM 869 N N . ARG A 1 107 ? -3.866 5.797 -6.650 1.00 84.38 107 ARG A N 1
ATOM 870 C CA . ARG A 1 107 ? -2.861 6.699 -6.059 1.00 84.38 107 ARG A CA 1
ATOM 871 C C . ARG A 1 107 ? -3.464 8.019 -5.550 1.00 84.38 107 ARG A C 1
ATOM 873 O O . ARG A 1 107 ? -2.897 8.658 -4.669 1.00 84.38 107 ARG A O 1
ATOM 880 N N . TYR A 1 108 ? -4.639 8.395 -6.060 1.00 83.50 108 TYR A N 1
ATOM 881 C CA . TYR A 1 108 ? -5.393 9.596 -5.690 1.00 83.50 108 TYR A CA 1
ATOM 882 C C . TYR A 1 108 ? -6.497 9.350 -4.647 1.00 83.50 108 TYR A C 1
ATOM 884 O O . TYR A 1 108 ? -7.381 10.197 -4.484 1.00 83.50 108 TYR A O 1
ATOM 892 N N . ILE A 1 109 ? -6.492 8.202 -3.960 1.00 84.25 109 ILE A N 1
ATOM 893 C CA . ILE A 1 109 ? -7.464 7.907 -2.903 1.00 84.25 109 ILE A CA 1
ATOM 894 C C . ILE A 1 109 ? -7.449 8.996 -1.818 1.00 84.25 109 ILE A C 1
ATOM 896 O O . ILE A 1 109 ? -6.404 9.523 -1.431 1.00 84.25 109 ILE A O 1
ATOM 900 N N . LYS A 1 110 ? -8.628 9.330 -1.282 1.00 86.31 110 LYS A N 1
ATOM 901 C CA . LYS A 1 110 ? -8.734 10.242 -0.133 1.00 86.31 110 LYS A CA 1
ATOM 902 C C . LYS A 1 110 ? -8.007 9.648 1.079 1.00 86.31 110 LYS A C 1
ATOM 904 O O . LYS A 1 110 ? -8.256 8.498 1.435 1.00 86.31 110 LYS A O 1
ATOM 909 N N . LEU A 1 111 ? -7.202 10.459 1.769 1.00 88.00 111 LEU A N 1
ATOM 910 C CA . LEU A 1 111 ? -6.404 10.034 2.928 1.00 88.00 111 LEU A CA 1
ATOM 911 C C . LEU A 1 111 ? -7.241 9.308 3.996 1.00 88.00 111 LEU A C 1
ATOM 913 O O . LEU A 1 111 ? -6.864 8.227 4.433 1.00 88.00 111 LEU A O 1
ATOM 917 N N . ASN A 1 112 ? -8.416 9.840 4.353 1.00 87.38 112 ASN A N 1
ATOM 918 C CA . ASN A 1 112 ? -9.296 9.209 5.347 1.00 87.38 112 ASN A CA 1
ATOM 919 C C . ASN A 1 112 ? -9.723 7.792 4.941 1.00 87.38 112 ASN A C 1
ATOM 921 O O . ASN A 1 112 ? -9.761 6.909 5.790 1.00 87.38 112 ASN A O 1
ATOM 925 N N . LYS A 1 113 ? -9.982 7.551 3.647 1.00 84.44 113 LYS A N 1
ATOM 926 C CA . LYS A 1 113 ? -10.306 6.207 3.149 1.00 84.44 113 LYS A CA 1
ATOM 927 C C . LYS A 1 113 ? -9.110 5.266 3.275 1.00 84.44 113 LYS A C 1
ATOM 929 O O . LYS A 1 113 ? -9.280 4.137 3.717 1.00 84.44 113 LYS A O 1
ATOM 934 N N . LEU A 1 114 ? -7.908 5.738 2.940 1.00 88.38 114 LEU A N 1
ATOM 935 C CA . LEU A 1 114 ? -6.684 4.955 3.112 1.00 88.38 114 LEU A CA 1
ATOM 936 C C . LEU A 1 114 ? -6.441 4.601 4.587 1.00 88.38 114 LEU A C 1
ATOM 938 O O . LEU A 1 114 ? -6.129 3.458 4.900 1.00 88.38 114 LEU A O 1
ATOM 942 N N . ILE A 1 115 ? -6.641 5.548 5.503 1.00 89.31 115 ILE A N 1
ATOM 943 C CA . ILE A 1 115 ? -6.517 5.302 6.946 1.00 89.31 115 ILE A CA 1
ATOM 944 C C . ILE A 1 115 ? -7.527 4.248 7.409 1.00 89.31 115 ILE A C 1
ATOM 946 O O . ILE A 1 115 ? -7.166 3.369 8.191 1.00 89.31 115 ILE A O 1
ATOM 950 N N . THR A 1 116 ? -8.773 4.309 6.930 1.00 86.25 116 THR A N 1
ATOM 951 C CA . THR A 1 116 ? -9.790 3.290 7.223 1.00 86.25 116 THR A CA 1
ATOM 952 C C . THR A 1 116 ? -9.355 1.911 6.729 1.00 86.25 116 THR A C 1
ATOM 954 O O . THR A 1 116 ? -9.435 0.954 7.494 1.00 86.25 116 THR A O 1
ATOM 957 N N . LEU A 1 117 ? -8.810 1.812 5.511 1.00 84.69 117 LEU A N 1
ATOM 958 C CA . LEU A 1 117 ? -8.272 0.556 4.971 1.00 84.69 117 LEU A CA 1
ATOM 959 C C . LEU A 1 117 ? -7.121 0.013 5.829 1.00 84.69 117 LEU A C 1
ATOM 961 O O . LEU A 1 117 ? -7.130 -1.155 6.217 1.00 84.69 117 LEU A O 1
ATOM 965 N N . ILE A 1 118 ? -6.165 0.866 6.205 1.00 88.75 118 ILE A N 1
ATOM 966 C CA . ILE A 1 118 ? -5.031 0.481 7.060 1.00 88.75 118 ILE A CA 1
ATOM 967 C C . ILE A 1 118 ? -5.516 -0.008 8.432 1.00 88.75 118 ILE A C 1
ATOM 969 O O . ILE A 1 118 ? -4.962 -0.969 8.960 1.00 88.75 118 ILE A O 1
ATOM 973 N N . LYS A 1 119 ? -6.563 0.599 9.002 1.00 85.06 119 LYS A N 1
ATOM 974 C CA . LYS A 1 119 ? -7.109 0.219 10.317 1.00 85.06 119 LYS A CA 1
ATOM 975 C C . LYS A 1 119 ? -8.044 -0.988 10.293 1.00 85.06 119 LYS A C 1
ATOM 977 O O . LYS A 1 119 ? -8.203 -1.609 11.337 1.00 85.06 119 LYS A O 1
ATOM 982 N N . SER A 1 120 ? -8.665 -1.297 9.154 1.00 79.00 120 SER A N 1
ATOM 983 C CA . SER A 1 120 ? -9.640 -2.390 9.048 1.00 79.00 120 SER A CA 1
ATOM 984 C C . SER A 1 120 ? -9.037 -3.721 9.512 1.00 79.00 120 SER A C 1
ATOM 986 O O . SER A 1 120 ? -7.899 -4.044 9.173 1.00 79.00 120 SER A O 1
ATOM 988 N N . THR A 1 121 ? -9.752 -4.463 10.353 1.00 61.31 121 THR A N 1
ATOM 989 C CA . THR A 1 121 ? -9.284 -5.742 10.912 1.00 61.31 121 THR A CA 1
ATOM 990 C C . THR A 1 121 ? -9.489 -6.914 9.967 1.00 61.31 121 THR A C 1
ATOM 992 O O . THR A 1 121 ? -8.842 -7.940 10.149 1.00 61.31 121 THR A O 1
ATOM 995 N N . ASP A 1 122 ? -10.296 -6.732 8.923 1.00 52.88 122 ASP A N 1
ATOM 996 C CA . ASP A 1 122 ? -10.783 -7.840 8.122 1.00 52.88 122 ASP A CA 1
ATOM 997 C C . ASP A 1 122 ? -10.367 -7.773 6.656 1.00 52.88 122 ASP A C 1
ATOM 999 O O . ASP A 1 122 ? -10.354 -6.721 6.009 1.00 52.88 122 ASP A O 1
ATOM 1003 N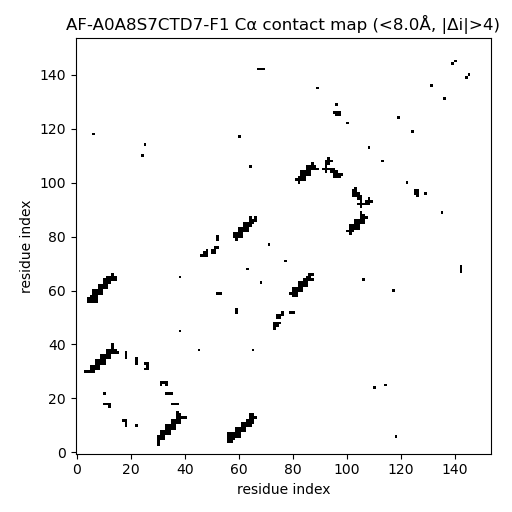 N . LYS A 1 123 ? -10.159 -8.977 6.118 1.00 49.84 123 LYS A N 1
ATOM 1004 C CA . LYS A 1 123 ? -10.351 -9.306 4.703 1.00 49.84 123 LYS A CA 1
ATOM 1005 C C . LYS A 1 123 ? -11.809 -9.070 4.247 1.00 49.84 123 LYS A C 1
ATOM 1007 O O . LYS A 1 123 ? -12.072 -9.062 3.054 1.00 49.84 123 LYS A O 1
ATOM 1012 N N . ASP A 1 124 ? -12.738 -8.811 5.169 1.00 41.66 124 ASP A N 1
ATOM 1013 C CA . ASP A 1 124 ? -14.193 -8.684 4.969 1.00 41.66 124 ASP A CA 1
ATOM 1014 C C . ASP A 1 124 ? -14.658 -7.351 4.365 1.00 41.66 124 ASP A C 1
ATOM 1016 O O . ASP A 1 124 ? -15.839 -7.184 4.067 1.00 41.66 124 ASP A O 1
ATOM 1020 N N . GLN A 1 125 ? -13.746 -6.412 4.082 1.00 46.22 125 GLN A N 1
ATOM 1021 C CA . GLN A 1 125 ? -14.002 -5.388 3.058 1.00 46.22 125 GLN A CA 1
ATOM 1022 C C . GLN A 1 125 ? -13.555 -5.854 1.664 1.00 46.22 125 GLN A C 1
ATOM 1024 O O . GLN A 1 125 ? -13.152 -5.036 0.834 1.00 46.22 125 GLN A O 1
ATOM 1029 N N . GLN A 1 126 ? -13.649 -7.160 1.383 1.00 45.91 126 GLN A N 1
ATOM 1030 C CA . GLN A 1 126 ? -13.733 -7.683 0.023 1.00 45.91 126 GLN A CA 1
ATOM 1031 C C . GLN A 1 126 ? -14.898 -6.979 -0.675 1.00 45.91 126 GLN A C 1
ATOM 1033 O O . GLN A 1 126 ? -16.075 -7.286 -0.480 1.00 45.91 126 GLN A O 1
ATOM 1038 N N . VAL A 1 127 ? -14.562 -5.957 -1.457 1.00 47.12 127 VAL A N 1
ATOM 1039 C CA . VAL A 1 127 ? -15.526 -5.251 -2.291 1.00 47.12 127 VAL A CA 1
ATOM 1040 C C . VAL A 1 127 ? -16.177 -6.279 -3.209 1.00 47.12 127 VAL A C 1
ATOM 1042 O O . VAL A 1 127 ? -15.502 -6.935 -4.002 1.00 47.12 127 VAL A O 1
ATOM 1045 N N . ARG A 1 128 ? -17.500 -6.409 -3.074 1.00 46.88 128 ARG A N 1
ATOM 1046 C CA . ARG A 1 128 ? -18.373 -7.155 -3.983 1.00 46.88 128 ARG A CA 1
ATOM 1047 C C . ARG A 1 128 ? -18.086 -6.705 -5.416 1.00 46.88 128 ARG A C 1
ATOM 1049 O O . ARG A 1 128 ? -18.229 -5.520 -5.695 1.00 46.88 128 ARG A O 1
ATOM 1056 N N . GLN A 1 129 ? -17.659 -7.646 -6.263 1.00 43.94 129 GLN A N 1
ATOM 1057 C CA . GLN A 1 129 ? -17.526 -7.553 -7.725 1.00 43.94 129 GLN A CA 1
ATOM 1058 C C . GLN A 1 129 ? -17.260 -6.141 -8.276 1.00 43.94 129 GLN A C 1
ATOM 1060 O O . GLN A 1 129 ? -18.178 -5.370 -8.554 1.00 43.94 129 GLN A O 1
ATOM 1065 N N . VAL A 1 130 ? -15.990 -5.821 -8.523 1.00 54.34 130 VAL A N 1
ATOM 1066 C CA . VAL A 1 130 ? -15.629 -4.620 -9.286 1.00 54.34 130 VAL A CA 1
ATOM 1067 C C . VAL A 1 130 ? -15.461 -4.991 -10.752 1.00 54.34 130 VAL A C 1
ATOM 1069 O O . VAL A 1 130 ? -14.647 -5.840 -11.104 1.00 54.34 130 VAL A O 1
ATOM 1072 N N . THR A 1 131 ? -16.230 -4.335 -11.621 1.00 54.62 131 THR A N 1
ATOM 1073 C CA . THR A 1 131 ? -16.008 -4.408 -13.067 1.00 54.62 131 THR A CA 1
ATOM 1074 C C . THR A 1 131 ? -14.793 -3.550 -13.410 1.00 54.62 131 THR A C 1
ATOM 1076 O O . THR A 1 131 ? -14.879 -2.322 -13.431 1.00 54.62 131 THR A O 1
ATOM 1079 N N . LEU A 1 132 ? -13.649 -4.192 -13.639 1.00 60.25 132 LEU A N 1
ATOM 1080 C CA . LEU A 1 132 ? -12.453 -3.526 -14.153 1.00 60.25 132 LEU A CA 1
ATOM 1081 C C . LEU A 1 132 ? -12.632 -3.216 -15.642 1.00 60.25 132 LEU A C 1
ATOM 1083 O O . LEU A 1 132 ? -13.231 -3.989 -16.393 1.00 60.25 132 LEU A O 1
ATOM 1087 N N . THR A 1 133 ? -12.077 -2.097 -16.099 1.00 61.62 133 THR A N 1
ATOM 1088 C CA . THR A 1 133 ? -11.930 -1.860 -17.539 1.00 61.62 133 THR A CA 1
ATOM 1089 C C . THR A 1 133 ? -10.882 -2.797 -18.136 1.00 61.62 133 THR A C 1
ATOM 1091 O O . THR A 1 133 ? -9.999 -3.276 -17.431 1.00 61.62 133 THR A O 1
ATOM 1094 N N . ARG A 1 134 ? -10.926 -3.024 -19.457 1.00 62.53 134 ARG A N 1
ATOM 1095 C CA . ARG A 1 134 ? -9.938 -3.860 -20.167 1.00 62.53 134 ARG A CA 1
ATOM 1096 C C . ARG A 1 134 ? -8.489 -3.459 -19.863 1.00 62.53 134 ARG A C 1
ATOM 1098 O O . ARG A 1 134 ? -7.670 -4.315 -19.590 1.00 62.53 134 ARG A O 1
ATOM 1105 N N . TYR A 1 135 ? -8.207 -2.158 -19.805 1.00 61.59 135 TYR A N 1
ATOM 1106 C CA . TYR A 1 135 ? -6.883 -1.640 -19.452 1.00 61.59 135 TYR A CA 1
ATOM 1107 C C . TYR A 1 135 ? -6.453 -1.985 -18.016 1.00 61.59 135 TYR A C 1
ATOM 1109 O O . TYR A 1 135 ? -5.303 -2.342 -17.775 1.00 61.59 135 TYR A O 1
ATOM 1117 N N . GLU A 1 136 ? -7.373 -1.876 -17.055 1.00 60.81 136 GLU A N 1
ATOM 1118 C CA . GLU A 1 136 ? -7.115 -2.232 -15.654 1.00 60.81 136 GLU A CA 1
ATOM 1119 C C . GLU A 1 136 ? -6.922 -3.749 -15.507 1.00 60.81 136 GLU A C 1
ATOM 1121 O O . GLU A 1 136 ? -6.053 -4.178 -14.752 1.00 60.81 136 GLU A O 1
ATOM 1126 N N . TRP A 1 137 ? -7.660 -4.544 -16.290 1.00 66.94 137 TRP A N 1
ATOM 1127 C CA . TRP A 1 137 ? -7.459 -5.987 -16.427 1.00 66.94 137 TRP A CA 1
ATOM 1128 C C . TRP A 1 137 ? -6.107 -6.349 -17.046 1.00 66.94 137 TRP A C 1
ATOM 1130 O O . TRP A 1 137 ? -5.444 -7.246 -16.539 1.00 66.94 137 TRP A O 1
ATOM 1140 N N . ASP A 1 138 ? -5.672 -5.659 -18.099 1.00 61.44 138 ASP A N 1
ATOM 1141 C CA . ASP A 1 138 ? -4.397 -5.942 -18.768 1.00 61.44 138 ASP A CA 1
ATOM 1142 C C . ASP A 1 138 ? -3.214 -5.653 -17.833 1.00 61.44 138 ASP A C 1
ATOM 1144 O O . ASP A 1 138 ? -2.315 -6.482 -17.695 1.00 61.44 138 ASP A O 1
ATOM 1148 N N . ILE A 1 139 ? -3.255 -4.520 -17.119 1.00 61.50 139 ILE A N 1
ATOM 1149 C CA . ILE A 1 139 ? -2.319 -4.200 -16.029 1.00 61.50 139 ILE A CA 1
ATOM 1150 C C . ILE A 1 139 ? -2.336 -5.322 -14.993 1.00 61.50 139 ILE A C 1
ATOM 1152 O O . ILE A 1 139 ? -1.293 -5.851 -14.623 1.00 61.50 139 ILE A O 1
ATOM 1156 N N . TYR A 1 140 ? -3.523 -5.712 -14.542 1.00 62.38 140 TYR A N 1
ATOM 1157 C CA . TYR A 1 140 ? -3.669 -6.740 -13.528 1.00 62.38 140 TYR A CA 1
ATOM 1158 C C . TYR A 1 140 ? -3.059 -8.085 -13.950 1.00 62.38 140 TYR A C 1
ATOM 1160 O O . TYR A 1 140 ? -2.277 -8.684 -13.210 1.00 62.38 140 TYR A O 1
ATOM 1168 N N . TYR A 1 141 ? -3.382 -8.537 -15.158 1.00 63.31 141 TYR A N 1
ATOM 1169 C CA . TYR A 1 141 ? -2.892 -9.782 -15.734 1.00 63.31 141 TYR A CA 1
ATOM 1170 C C . TYR A 1 141 ? -1.366 -9.780 -15.876 1.00 63.31 141 TYR A C 1
ATOM 1172 O O . TYR A 1 141 ? -0.706 -10.728 -15.443 1.00 63.31 141 TYR A O 1
ATOM 1180 N N . LEU A 1 142 ? -0.805 -8.695 -16.421 1.00 58.88 142 LEU A N 1
ATOM 1181 C CA . LEU A 1 142 ? 0.639 -8.526 -16.598 1.00 58.88 142 LEU A CA 1
ATOM 1182 C C . LEU A 1 142 ? 1.397 -8.630 -15.271 1.00 58.88 142 LEU A C 1
ATOM 1184 O O . LEU A 1 142 ? 2.477 -9.216 -15.222 1.00 58.88 142 LEU A O 1
ATOM 1188 N N . TYR A 1 143 ? 0.821 -8.087 -14.200 1.00 55.66 143 TYR A N 1
ATOM 1189 C CA . TYR A 1 143 ? 1.513 -7.930 -12.928 1.00 55.66 143 TYR A CA 1
ATOM 1190 C C . TYR A 1 143 ? 1.318 -9.085 -11.945 1.00 55.66 143 TYR A C 1
ATOM 1192 O O . TYR A 1 143 ? 2.248 -9.410 -11.210 1.00 55.66 143 TYR A O 1
ATOM 1200 N N . PHE A 1 144 ? 0.153 -9.736 -11.941 1.00 56.06 144 PHE A N 1
ATOM 1201 C CA . PHE A 1 144 ? -0.165 -10.774 -10.952 1.00 56.06 144 PHE A CA 1
ATOM 1202 C C . PHE A 1 144 ? -0.228 -12.187 -11.539 1.00 56.06 144 PHE A C 1
ATOM 1204 O O . PHE A 1 144 ? -0.432 -13.133 -10.782 1.00 56.06 144 PHE A O 1
ATOM 1211 N N . LYS A 1 145 ? -0.008 -12.354 -12.858 1.00 53.44 145 LYS A N 1
ATOM 1212 C CA . LYS A 1 145 ? 0.028 -13.655 -13.562 1.00 53.44 145 LYS A CA 1
ATOM 1213 C C . LYS A 1 145 ? -1.135 -14.577 -13.182 1.00 53.44 145 LYS A C 1
ATOM 1215 O O . LYS A 1 145 ? -0.964 -15.787 -13.035 1.00 53.44 145 LYS A O 1
ATOM 1220 N N . ILE A 1 146 ? -2.317 -14.009 -12.972 1.00 50.72 146 ILE A N 1
ATOM 1221 C CA . ILE A 1 146 ? -3.473 -14.808 -12.591 1.00 50.72 146 ILE A CA 1
ATOM 1222 C C . ILE A 1 146 ? -4.001 -15.519 -13.816 1.00 50.72 146 ILE A C 1
ATOM 1224 O O . ILE A 1 146 ? -4.424 -14.910 -14.796 1.00 50.72 146 ILE A O 1
ATOM 1228 N N . ASP A 1 147 ? -3.910 -16.839 -13.736 1.00 42.34 147 ASP A N 1
ATOM 1229 C CA . ASP A 1 147 ? -4.347 -17.755 -14.765 1.00 42.34 147 ASP A CA 1
ATOM 1230 C C . ASP A 1 147 ? -5.865 -17.591 -14.950 1.00 42.34 147 ASP A C 1
ATOM 1232 O O . ASP A 1 147 ? -6.656 -17.859 -14.037 1.00 42.34 147 ASP A O 1
ATOM 1236 N N . ASN A 1 148 ? -6.272 -17.119 -16.135 1.00 41.28 148 ASN A N 1
ATOM 1237 C CA . ASN A 1 148 ? -7.655 -16.769 -16.504 1.00 41.28 148 ASN A CA 1
ATOM 1238 C C . ASN A 1 148 ? -8.682 -17.876 -16.199 1.00 41.28 148 ASN A C 1
ATOM 1240 O O . ASN A 1 148 ? -9.881 -17.619 -16.104 1.00 41.28 148 ASN A O 1
ATOM 1244 N N . LYS A 1 149 ? -8.228 -19.120 -16.030 1.00 37.97 149 LYS A N 1
ATOM 1245 C CA . LYS A 1 149 ? -9.084 -20.289 -15.818 1.00 37.97 149 LYS A CA 1
ATOM 1246 C C . LYS A 1 149 ? -9.830 -20.297 -14.481 1.00 37.97 149 LYS A C 1
ATOM 1248 O O . LYS A 1 149 ? -10.833 -20.994 -14.386 1.00 37.97 149 LYS A O 1
ATOM 1253 N N . ARG A 1 150 ? -9.381 -19.561 -13.453 1.00 39.47 150 ARG A N 1
ATOM 1254 C CA . ARG A 1 150 ? -10.017 -19.608 -12.117 1.00 39.47 150 ARG A CA 1
ATOM 1255 C C . ARG A 1 150 ? -11.098 -18.559 -11.861 1.00 39.47 150 ARG A C 1
ATOM 1257 O O . ARG A 1 150 ? -11.865 -18.744 -10.927 1.00 39.47 150 ARG A O 1
ATOM 1264 N N . ILE A 1 151 ? -11.186 -17.492 -12.658 1.00 42.50 151 ILE A N 1
ATOM 1265 C CA . ILE A 1 151 ? -12.150 -16.397 -12.413 1.00 42.50 151 ILE A CA 1
ATOM 1266 C C . ILE A 1 151 ? -13.401 -16.517 -13.304 1.00 42.50 151 ILE A C 1
ATOM 1268 O O . ILE A 1 151 ? -14.439 -15.955 -12.982 1.00 42.50 151 ILE A O 1
ATOM 1272 N N . LEU A 1 152 ? -13.356 -17.316 -14.377 1.00 33.53 152 LEU A N 1
ATOM 1273 C CA . LEU A 1 152 ? -14.507 -17.541 -15.267 1.00 33.53 152 LEU A CA 1
ATOM 1274 C C . LEU A 1 152 ? -15.520 -18.592 -14.769 1.00 33.53 152 LEU A C 1
ATOM 1276 O O . LEU A 1 152 ? -16.452 -18.918 -15.496 1.00 33.53 152 LEU A O 1
ATOM 1280 N N . HIS A 1 153 ? -15.383 -19.098 -13.542 1.00 30.92 153 HIS A N 1
ATOM 1281 C CA . HIS A 1 153 ? -16.381 -19.981 -12.936 1.00 30.92 153 HIS A CA 1
ATOM 1282 C C . HIS A 1 153 ? -16.704 -19.553 -11.503 1.00 30.92 153 HIS A C 1
ATOM 1284 O O . HIS A 1 153 ? -16.126 -20.055 -10.540 1.00 30.92 153 HIS A O 1
ATOM 1290 N N . THR A 1 154 ? -17.640 -18.616 -11.366 1.00 33.41 154 THR A N 1
ATOM 1291 C CA . THR A 1 154 ? -18.699 -18.637 -10.340 1.00 33.41 154 THR A CA 1
ATOM 1292 C C . THR A 1 154 ? -19.818 -17.688 -10.734 1.00 33.41 154 THR A C 1
ATOM 1294 O O . THR A 1 154 ? -19.509 -16.535 -11.108 1.00 33.41 154 THR A O 1
#

Secondary structure (DSSP, 8-state):
-----PEEEEEEES-HHHHHHHHHHHHTSTTEEEEEEE--TT-TT--GGG----TTSSEEEEEEE-S-GGGGGG-TTGGGSEEEEEES--S-TT-EEEETTEEEEETT--HHHHHHHHH---GGG--S-----HHHHHHHHHHH---GGGTS--

Sequence (154 aa):
MNKNLLTRVIIISDDLYYLQGLSAKLGHHYRFFIECFFCSQNACNNDLSTLRFDNRFTKNVLLVAVDDVSILAKLPDLARFLMIVSLRKMKNRNIFFSLSEQTFISRYIKLNKLITLIKSTDKDQQVRQVTLTRYEWDIYYLYFKIDNKRILHT

Mean predicted aligned error: 9.92 Å

Nearest PDB structures (foldseek):
  6eo3-assembly1_A  TM=4.470E-01  e=2.857E-02  Salmonella enterica subsp. enterica serovar Typhimurium
  5iul-assembly1_C  TM=4.665E-01  e=4.110E-01  Bacillus subtilis subsp. subtilis str. 168
  3l02-assembly1_A  TM=3.593E-01  e=9.601E+00  Xanthomonas campestris pv. campestris str. ATCC 33913

Organism: Escherichia coli (NCBI:txid562)

pLDDT: mean 73.32, std 16.69, range [30.92, 93.0]

Solvent-accessible surface area (backbone atoms only — not comparable to full-atom values): 9325 Å² total; per-residue (Å²): 131,87,74,75,74,31,30,35,38,40,38,36,20,58,42,68,68,60,47,53,56,48,47,58,64,49,59,73,38,94,50,48,46,79,46,82,44,78,47,57,93,83,49,93,74,75,76,40,71,78,57,56,85,60,86,90,33,81,39,48,35,38,37,40,38,47,93,68,59,69,63,59,78,55,36,53,69,57,88,74,37,51,38,35,40,34,35,87,81,51,95,52,42,85,51,62,41,50,58,99,82,33,35,38,34,22,64,67,44,56,66,71,60,52,53,50,60,73,65,52,92,57,80,79,74,53,47,78,84,76,87,68,52,72,68,57,45,51,54,46,41,74,67,65,67,63,66,71,80,69,74,81,70,126

Radius of gyration: 15.61 Å; Cα contacts (8 Å, |Δi|>4): 214; chains: 1; bounding box: 39×34×50 Å

Foldseek 3Di:
DPLLQAEEEEEEACDPCLQVVLCVLCVVDPRYDYHYHHDHPPCPDPQQAVVDDDPSHNAYAYEYHYLALVVVVNHPPSVRHQAEYEDQDDPDQDDWADDPNHIYHHSNHDPVVVVCVSPDPDPVPHPDDDDGDPVRVVSVCVHVVDDPVPPPPD